Protein AF-A0A2T4DD80-F1 (afdb_monomer_lite)

Foldseek 3Di:
DDPCPPVVVVVVVVVVVVVVVVVCVVVPDPDDPPPPPCPPVVPPPPPPPPPDVDDDDDDDDDDDDDDDDDDDDDDDDDDPPPPPPPPDDD

Radius of gyration: 39.17 Å; chains: 1; bounding box: 101×69×77 Å

Sequence (90 aa):
MMPQKPPFRWALLLLATVVTFVALAIASPEETVELNTLGESAVNTAPAIRIKLAGEPAPKPDAAPKPEPKPEPEPEPEPESVAVNRTDIG

Structure (mmCIF, N/CA/C/O backbone):
data_AF-A0A2T4DD80-F1
#
_entry.id   AF-A0A2T4DD80-F1
#
loop_
_atom_site.group_PDB
_atom_site.id
_atom_site.type_symbol
_atom_site.label_atom_id
_atom_site.label_alt_id
_atom_site.label_comp_id
_atom_site.label_asym_id
_atom_site.label_entity_id
_atom_site.label_seq_id
_atom_site.pdbx_PDB_ins_code
_atom_site.Cartn_x
_atom_site.Cartn_y
_atom_site.Cartn_z
_atom_site.occupancy
_atom_site.B_iso_or_equiv
_atom_site.auth_seq_id
_atom_site.auth_comp_id
_atom_site.auth_asym_id
_atom_site.auth_atom_id
_atom_site.pdbx_PDB_model_num
ATOM 1 N N . MET A 1 1 ? -43.572 13.518 26.846 1.00 48.72 1 MET A N 1
ATOM 2 C CA . MET A 1 1 ? -42.638 12.628 26.121 1.00 48.72 1 MET A CA 1
ATOM 3 C C . MET A 1 1 ? -41.389 13.427 25.796 1.00 48.72 1 MET A C 1
ATOM 5 O O . MET A 1 1 ? -41.465 14.334 24.981 1.00 48.72 1 MET A O 1
ATOM 9 N N . MET A 1 2 ? -40.279 13.181 26.491 1.00 56.62 2 MET A N 1
ATOM 10 C CA . MET A 1 2 ? -39.010 13.859 26.204 1.00 56.62 2 MET A CA 1
ATOM 11 C C . MET A 1 2 ? -38.207 12.991 25.229 1.00 56.62 2 MET A C 1
ATOM 13 O O . MET A 1 2 ? -37.945 11.832 25.554 1.00 56.62 2 MET A O 1
ATOM 17 N N . PRO A 1 3 ? -37.826 13.493 24.042 1.00 67.00 3 PRO A N 1
ATOM 18 C CA . PRO A 1 3 ? -36.984 12.748 23.121 1.00 67.00 3 PRO A CA 1
ATOM 19 C C . PRO A 1 3 ? -35.549 12.737 23.659 1.00 67.00 3 PRO A C 1
ATOM 21 O O . PRO A 1 3 ? -34.747 13.623 23.371 1.00 67.00 3 PRO A O 1
ATOM 24 N N . GLN A 1 4 ? -35.222 11.723 24.456 1.00 63.56 4 GLN A N 1
ATOM 25 C CA . GLN A 1 4 ? -33.846 11.378 24.802 1.00 63.56 4 GLN A CA 1
ATOM 26 C C . GLN A 1 4 ? -33.151 10.875 23.529 1.00 63.56 4 GLN A C 1
ATOM 28 O O . GLN A 1 4 ? -33.150 9.682 23.232 1.00 63.56 4 GLN A O 1
ATOM 33 N N . LYS A 1 5 ? -32.599 11.788 22.718 1.00 66.31 5 LYS A N 1
ATOM 34 C CA . LYS A 1 5 ? -31.597 11.411 21.713 1.00 66.31 5 LYS A CA 1
ATOM 35 C C . LYS A 1 5 ? -30.414 10.852 22.500 1.00 66.31 5 LYS A C 1
ATOM 37 O O . LYS A 1 5 ? -29.822 11.620 23.254 1.00 66.31 5 LYS A O 1
ATOM 42 N N . PRO A 1 6 ? -30.072 9.559 22.371 1.00 67.56 6 PRO A N 1
ATOM 43 C CA . PRO A 1 6 ? -29.008 8.995 23.178 1.00 67.56 6 PRO A CA 1
ATOM 44 C C . PRO A 1 6 ? -27.707 9.706 22.777 1.00 67.56 6 PRO A C 1
ATOM 46 O O . PRO A 1 6 ? -27.281 9.553 21.625 1.00 67.56 6 PRO A O 1
ATOM 49 N N . PRO A 1 7 ? -27.062 10.476 23.678 1.00 72.06 7 PRO A N 1
ATOM 50 C CA . PRO A 1 7 ? -25.781 11.132 23.387 1.00 72.06 7 PRO A CA 1
ATOM 51 C C . PRO A 1 7 ? -24.724 10.105 22.955 1.00 72.06 7 PRO A C 1
ATOM 53 O O . PRO A 1 7 ? -23.794 10.419 22.220 1.00 72.06 7 PRO A O 1
ATOM 56 N N . PHE A 1 8 ? -24.952 8.843 23.321 1.00 77.44 8 PHE A N 1
ATOM 57 C CA . PHE A 1 8 ? -24.209 7.671 22.898 1.00 77.44 8 PHE A CA 1
ATOM 58 C C . PHE A 1 8 ? -24.072 7.519 21.378 1.00 77.44 8 PHE A C 1
ATOM 60 O O . PHE A 1 8 ? -23.007 7.146 20.912 1.00 77.44 8 PHE A O 1
ATOM 67 N N . ARG A 1 9 ? -25.095 7.843 20.573 1.00 82.94 9 ARG A N 1
ATOM 68 C CA . ARG A 1 9 ? -24.984 7.722 19.105 1.00 82.94 9 ARG A CA 1
ATOM 69 C C . ARG A 1 9 ? -23.983 8.714 18.521 1.00 82.94 9 ARG A C 1
ATOM 71 O O . ARG A 1 9 ? -23.194 8.347 17.661 1.00 82.94 9 ARG A O 1
ATOM 78 N N . TRP A 1 10 ? -23.995 9.949 19.011 1.00 87.25 10 TRP A N 1
ATOM 79 C CA . TRP A 1 10 ? -23.034 10.970 18.600 1.00 87.25 10 TRP A CA 1
ATOM 80 C C . TRP A 1 10 ? -21.637 10.672 19.144 1.00 87.25 10 TRP A C 1
ATOM 82 O O . TRP A 1 10 ? -20.668 10.806 18.408 1.00 87.25 10 TRP A O 1
ATOM 92 N N . ALA A 1 11 ? -21.533 10.180 20.381 1.00 89.88 11 ALA A N 1
ATOM 93 C CA . ALA A 1 11 ? -20.264 9.732 20.950 1.00 89.88 11 ALA A CA 1
ATOM 94 C C . ALA A 1 11 ? -19.646 8.571 20.150 1.00 89.88 11 ALA A C 1
ATOM 96 O O . ALA A 1 11 ? -18.458 8.607 19.845 1.00 89.88 11 ALA A O 1
ATOM 97 N N . LEU A 1 12 ? -20.453 7.584 19.744 1.00 90.56 12 LEU A N 1
ATOM 98 C CA . LEU A 1 12 ? -20.010 6.490 18.878 1.00 90.56 12 LEU A CA 1
ATOM 99 C C . LEU A 1 12 ? -19.582 6.984 17.493 1.00 90.56 12 LEU A C 1
ATOM 101 O O . LEU A 1 12 ? -18.591 6.494 16.965 1.00 90.56 12 LEU A O 1
ATOM 105 N N . LEU A 1 13 ? -20.293 7.954 16.908 1.00 92.38 13 LEU A N 1
ATOM 106 C CA . LEU A 1 13 ? -19.907 8.543 15.621 1.00 92.38 13 LEU A CA 1
ATOM 107 C C . LEU A 1 13 ? -18.583 9.307 15.716 1.00 92.38 13 LEU A C 1
ATOM 109 O O . LEU A 1 13 ? -17.732 9.167 14.837 1.00 92.38 13 LEU A O 1
ATOM 113 N N . LEU A 1 14 ? -18.379 10.074 16.789 1.00 94.06 14 LEU A N 1
ATOM 114 C CA . LEU A 1 14 ? -17.109 10.753 17.042 1.00 94.06 14 LEU A CA 1
ATOM 115 C C . LEU A 1 14 ? -15.980 9.738 17.235 1.00 94.06 14 LEU A C 1
ATOM 117 O O . LEU A 1 14 ? -14.935 9.869 16.605 1.00 94.06 14 LEU A O 1
ATOM 121 N N . LEU A 1 15 ? -16.215 8.685 18.020 1.00 94.88 15 LEU A N 1
ATOM 122 C CA . LEU A 1 15 ? -15.253 7.603 18.215 1.00 94.88 15 LEU A CA 1
ATOM 123 C C . LEU A 1 15 ? -14.901 6.914 16.890 1.00 94.88 15 LEU A C 1
ATOM 125 O O . LEU A 1 15 ? -13.724 6.744 16.592 1.00 94.88 15 LEU A O 1
ATOM 129 N N . ALA A 1 16 ? -15.896 6.565 16.072 1.00 95.25 16 ALA A N 1
ATOM 130 C CA . ALA A 1 16 ? -15.678 5.951 14.764 1.00 95.25 16 ALA A CA 1
ATOM 131 C C . ALA A 1 16 ? -14.860 6.862 13.836 1.00 95.25 16 ALA A C 1
ATOM 133 O O . ALA A 1 16 ? -13.949 6.394 13.153 1.00 95.25 16 ALA A O 1
ATOM 134 N N . THR A 1 17 ? -15.139 8.167 13.854 1.00 95.69 17 THR A N 1
ATOM 135 C CA . THR A 1 17 ? -14.387 9.163 13.076 1.00 95.69 17 THR A CA 1
ATOM 136 C C . THR A 1 17 ? -12.926 9.213 13.520 1.00 95.69 17 THR A C 1
ATOM 138 O O . THR A 1 17 ? -12.030 9.148 12.681 1.00 95.69 17 THR A O 1
ATOM 141 N N . VAL A 1 18 ? -12.673 9.249 14.833 1.00 96.69 18 VAL A N 1
ATOM 142 C CA . VAL A 1 18 ? -11.313 9.237 15.395 1.00 96.69 18 VAL A CA 1
ATOM 143 C C . VAL A 1 18 ? -10.577 7.950 15.024 1.00 96.69 18 VAL A C 1
ATOM 145 O O . VAL A 1 18 ? -9.459 8.018 14.523 1.00 96.69 18 VAL A O 1
ATOM 148 N N . VAL A 1 19 ? -11.207 6.784 15.198 1.00 96.38 19 VAL A N 1
ATOM 149 C CA . VAL A 1 19 ? -10.612 5.484 14.837 1.00 96.38 19 VAL A CA 1
ATOM 150 C C . VAL A 1 19 ? -10.255 5.436 13.351 1.00 96.38 19 VAL A C 1
ATOM 152 O O . VAL A 1 19 ? -9.180 4.963 12.996 1.00 96.38 19 VAL A O 1
ATOM 155 N N . THR A 1 20 ? -11.113 5.976 12.485 1.00 95.44 20 THR A N 1
ATOM 156 C CA . THR A 1 20 ? -10.863 6.035 11.037 1.00 95.44 20 THR A CA 1
ATOM 157 C C . THR A 1 20 ? -9.666 6.926 10.710 1.00 95.44 20 THR A C 1
ATOM 159 O O . THR A 1 20 ? -8.816 6.536 9.915 1.00 95.44 20 THR A O 1
ATOM 162 N N . PHE A 1 21 ? -9.556 8.095 11.348 1.00 94.69 21 PHE A N 1
ATOM 163 C CA . PHE A 1 21 ? -8.409 8.990 11.168 1.00 94.69 21 PHE A CA 1
ATOM 164 C C . PHE A 1 21 ? -7.098 8.357 11.638 1.00 94.69 21 PHE A C 1
ATOM 166 O O . PHE A 1 21 ? -6.088 8.463 10.948 1.00 94.69 21 PHE A O 1
ATOM 173 N N . VAL A 1 22 ? -7.114 7.666 12.780 1.00 94.94 22 VAL A N 1
ATOM 174 C CA . VAL A 1 22 ? -5.938 6.947 13.295 1.00 94.94 22 VAL A CA 1
ATOM 175 C C . VAL A 1 22 ? -5.539 5.815 12.350 1.00 94.94 22 VAL A C 1
ATOM 177 O O . VAL A 1 22 ? -4.362 5.670 12.031 1.00 94.94 22 VAL A O 1
ATOM 180 N N . ALA A 1 23 ? -6.508 5.045 11.852 1.00 93.06 23 ALA A N 1
ATOM 181 C CA . ALA A 1 23 ? -6.246 3.995 10.874 1.00 93.06 23 ALA A CA 1
ATOM 182 C C . ALA A 1 23 ? -5.654 4.566 9.580 1.00 93.06 23 ALA A C 1
ATOM 184 O O . ALA A 1 23 ? -4.704 3.998 9.055 1.00 93.06 23 ALA A O 1
ATOM 185 N N . LEU A 1 24 ? -6.161 5.705 9.098 1.00 90.38 24 LEU A N 1
ATOM 186 C CA . LEU A 1 24 ? -5.627 6.368 7.912 1.00 90.38 24 LEU A CA 1
ATOM 187 C C . LEU A 1 24 ? -4.214 6.908 8.145 1.00 90.38 24 LEU A C 1
ATOM 189 O O . LEU A 1 24 ? -3.397 6.820 7.242 1.00 90.38 24 LEU A O 1
ATOM 193 N N . ALA A 1 25 ? -3.902 7.420 9.336 1.00 87.69 25 ALA A N 1
ATOM 194 C CA . ALA A 1 25 ? -2.552 7.873 9.668 1.00 87.69 25 ALA A CA 1
ATOM 195 C C . ALA A 1 25 ? -1.541 6.714 9.673 1.00 87.69 25 ALA A C 1
ATOM 197 O O . ALA A 1 25 ? -0.440 6.871 9.164 1.00 87.69 25 ALA A O 1
ATOM 198 N N . ILE A 1 26 ? -1.927 5.541 10.189 1.00 87.56 26 ILE A N 1
ATOM 199 C CA . ILE A 1 26 ? -1.077 4.336 10.179 1.00 87.56 26 ILE A CA 1
ATOM 200 C C . ILE A 1 26 ? -0.995 3.722 8.772 1.00 87.56 26 ILE A C 1
ATOM 202 O O . ILE A 1 26 ? 0.033 3.174 8.392 1.00 87.56 26 ILE A O 1
ATOM 206 N N . ALA A 1 27 ? -2.084 3.787 8.004 1.00 83.06 27 ALA A N 1
ATOM 207 C CA . ALA A 1 27 ? -2.167 3.218 6.662 1.00 83.06 27 ALA A CA 1
ATOM 208 C C . ALA A 1 27 ? -1.664 4.161 5.558 1.00 83.06 27 ALA A C 1
ATOM 210 O O . ALA A 1 27 ? -1.567 3.732 4.408 1.00 83.06 27 ALA A O 1
ATOM 211 N N . SER A 1 28 ? -1.392 5.432 5.866 1.00 78.75 28 SER A N 1
ATOM 212 C CA . SER A 1 28 ? -0.897 6.385 4.875 1.00 78.75 28 SER A CA 1
ATOM 213 C C . SER A 1 28 ? 0.515 5.973 4.460 1.00 78.75 28 SER A C 1
ATOM 215 O O . SER A 1 28 ? 1.381 5.843 5.323 1.00 78.75 28 SER A O 1
ATOM 217 N N . PRO A 1 29 ? 0.760 5.738 3.161 1.00 73.00 29 PRO A N 1
ATOM 218 C CA . PRO A 1 29 ? 2.092 5.416 2.682 1.00 73.00 29 PRO A CA 1
ATOM 219 C C . PRO A 1 29 ? 3.001 6.639 2.854 1.00 73.00 29 PRO A C 1
ATOM 221 O O . PRO A 1 29 ? 2.692 7.720 2.360 1.00 73.00 29 PRO A O 1
ATOM 224 N N . GLU A 1 30 ? 4.116 6.452 3.560 1.00 68.19 30 GLU A N 1
ATOM 225 C CA . GLU A 1 30 ? 5.152 7.478 3.780 1.00 68.19 30 GLU A CA 1
ATOM 226 C C . GLU A 1 30 ? 5.877 7.856 2.476 1.00 68.19 30 GLU A C 1
ATOM 228 O O . GLU A 1 30 ? 6.443 8.940 2.361 1.00 68.19 30 GLU A O 1
ATOM 233 N N . GLU A 1 31 ? 5.825 6.986 1.466 1.00 66.88 31 GLU A N 1
ATOM 234 C CA . GLU A 1 31 ? 6.381 7.252 0.147 1.00 66.88 31 GLU A CA 1
ATOM 235 C C . GLU A 1 31 ? 5.289 7.737 -0.804 1.00 66.88 31 GLU A C 1
ATOM 237 O O . GLU A 1 31 ? 4.420 6.983 -1.254 1.00 66.88 31 GLU A O 1
ATOM 242 N N . THR A 1 32 ? 5.357 9.018 -1.163 1.00 67.88 32 THR A N 1
ATOM 243 C CA . THR A 1 32 ? 4.747 9.484 -2.403 1.00 67.88 32 THR A CA 1
ATOM 244 C C . THR A 1 32 ? 5.413 8.714 -3.528 1.00 67.88 32 THR A C 1
ATOM 246 O O . THR A 1 32 ? 6.618 8.857 -3.718 1.00 67.88 32 THR A O 1
ATOM 249 N N . VAL A 1 33 ? 4.651 7.887 -4.246 1.00 66.31 33 VAL A N 1
ATOM 250 C CA . VAL A 1 33 ? 5.128 7.228 -5.462 1.00 66.31 33 VAL A CA 1
ATOM 251 C C . VAL A 1 33 ? 5.734 8.315 -6.339 1.00 66.31 33 VAL A C 1
ATOM 253 O O . VAL A 1 33 ? 4.999 9.129 -6.905 1.00 66.31 33 VAL A O 1
ATOM 256 N N . GLU A 1 34 ? 7.066 8.353 -6.420 1.00 63.66 34 GLU A N 1
ATOM 257 C CA . GLU A 1 34 ? 7.752 9.113 -7.446 1.00 63.66 34 GLU A CA 1
ATOM 258 C C . GLU A 1 34 ? 7.339 8.461 -8.756 1.00 63.66 34 GLU A C 1
ATOM 260 O O . GLU A 1 34 ? 7.934 7.495 -9.246 1.00 63.66 34 GLU A O 1
ATOM 265 N N . LEU A 1 35 ? 6.276 9.013 -9.334 1.00 63.62 35 LEU A N 1
ATOM 266 C CA . LEU A 1 35 ? 6.078 9.027 -10.762 1.00 63.62 35 LEU A CA 1
ATOM 267 C C . LEU A 1 35 ? 7.260 9.829 -11.291 1.00 63.62 35 LEU A C 1
ATOM 269 O O . LEU A 1 35 ? 7.128 11.001 -11.639 1.00 63.62 35 LEU A O 1
ATOM 273 N N . ASN A 1 36 ? 8.428 9.172 -11.324 1.00 58.78 36 ASN A N 1
ATOM 274 C CA . ASN A 1 36 ? 9.472 9.453 -12.279 1.00 58.78 36 ASN A CA 1
ATOM 275 C C . ASN A 1 36 ? 8.702 9.798 -13.531 1.00 58.78 36 ASN A C 1
ATOM 277 O O . ASN A 1 36 ? 7.865 9.003 -13.974 1.00 58.78 36 ASN A O 1
ATOM 281 N N . THR A 1 37 ? 8.854 11.033 -13.979 1.00 59.09 37 THR A N 1
ATOM 282 C CA . THR A 1 37 ? 8.174 11.583 -15.133 1.00 59.09 37 THR A CA 1
ATOM 283 C C . THR A 1 37 ? 8.700 10.833 -16.352 1.00 59.09 37 THR A C 1
ATOM 285 O O . THR A 1 37 ? 9.392 11.367 -17.212 1.00 59.09 37 THR A O 1
ATOM 288 N N . LEU A 1 38 ? 8.315 9.562 -16.464 1.00 57.00 38 LEU A N 1
ATOM 289 C CA . LEU A 1 38 ? 8.492 8.644 -17.576 1.00 57.00 38 LEU A CA 1
ATOM 290 C C . LEU A 1 38 ? 7.722 9.154 -18.810 1.00 57.00 38 LEU A C 1
ATOM 292 O O . LEU A 1 38 ? 7.584 8.432 -19.787 1.00 57.00 38 LEU A O 1
ATOM 296 N N . GLY A 1 39 ? 7.206 10.389 -18.762 1.00 56.44 39 GLY A N 1
ATOM 297 C CA . GLY A 1 39 ? 6.746 11.180 -19.894 1.00 56.44 39 GLY A CA 1
ATOM 298 C C . GLY A 1 39 ? 7.642 12.379 -20.250 1.00 56.44 39 GLY A C 1
ATOM 299 O O . GLY A 1 39 ? 7.665 12.735 -21.419 1.00 56.44 39 GLY A O 1
ATOM 300 N N . GLU A 1 40 ? 8.402 12.980 -19.318 1.00 57.34 40 GLU A N 1
ATOM 301 C CA . GLU A 1 40 ? 9.290 14.130 -19.615 1.00 57.34 40 GLU A CA 1
ATOM 302 C C . GLU A 1 40 ? 10.772 13.745 -19.737 1.00 57.34 40 GLU A C 1
ATOM 304 O O . GLU A 1 40 ? 11.444 14.251 -20.631 1.00 57.34 40 GLU A O 1
ATOM 309 N N . SER A 1 41 ? 11.282 12.798 -18.938 1.00 55.78 41 SER A N 1
ATOM 310 C CA . SER A 1 41 ? 12.652 12.260 -19.104 1.00 55.78 41 SER A CA 1
ATOM 311 C C . SER A 1 41 ? 12.733 11.088 -20.088 1.00 55.78 41 SER A C 1
ATOM 313 O O . SER A 1 41 ? 13.819 10.711 -20.518 1.00 55.78 41 SER A O 1
ATOM 315 N N . ALA A 1 42 ? 11.586 10.516 -20.471 1.00 54.41 42 ALA A N 1
ATOM 316 C CA . ALA A 1 42 ? 11.493 9.541 -21.559 1.00 54.41 42 ALA A CA 1
ATOM 317 C C . ALA A 1 42 ? 11.147 10.195 -22.907 1.00 54.41 42 ALA A C 1
ATOM 319 O O . ALA A 1 42 ? 10.865 9.487 -23.879 1.00 54.41 42 ALA A O 1
ATOM 320 N N . VAL A 1 43 ? 11.207 11.532 -23.012 1.00 49.44 43 VAL A N 1
ATOM 321 C CA . VAL A 1 43 ? 11.429 12.146 -24.321 1.00 49.44 43 VAL A CA 1
ATOM 322 C C . VAL A 1 43 ? 12.859 11.811 -24.677 1.00 49.44 43 VAL A C 1
ATOM 324 O O . VAL A 1 43 ? 13.811 12.471 -24.285 1.00 49.44 43 VAL A O 1
ATOM 327 N N . ASN A 1 44 ? 12.974 10.685 -25.358 1.00 52.41 44 ASN A N 1
ATOM 328 C CA . ASN A 1 44 ? 14.154 10.196 -26.009 1.00 52.41 44 ASN A CA 1
ATOM 329 C C . ASN A 1 44 ? 14.866 11.373 -26.703 1.00 52.41 44 ASN A C 1
ATOM 331 O O . ASN A 1 44 ? 14.518 11.739 -27.823 1.00 52.41 44 ASN A O 1
ATOM 335 N N . THR A 1 45 ? 15.875 11.955 -26.046 1.00 56.25 45 THR A N 1
ATOM 336 C CA . THR A 1 45 ? 16.857 12.861 -26.658 1.00 56.25 45 THR A CA 1
ATOM 337 C C . THR A 1 45 ? 17.753 12.081 -27.627 1.00 56.25 45 THR A C 1
ATOM 339 O O . THR A 1 45 ? 18.875 12.4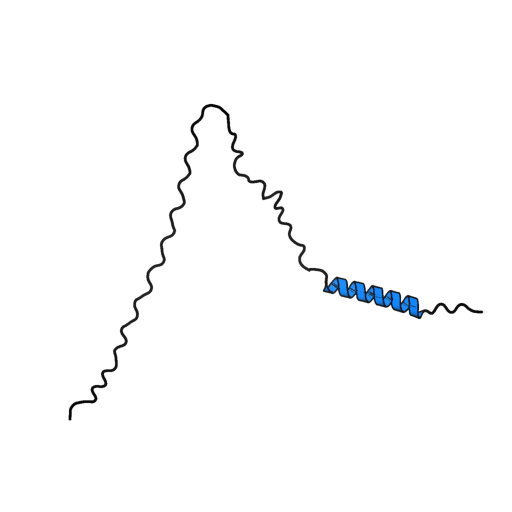91 -27.914 1.00 56.25 45 THR A O 1
ATOM 342 N N . ALA A 1 46 ? 17.300 10.940 -28.167 1.00 61.81 46 ALA A N 1
ATOM 343 C CA . ALA A 1 46 ? 17.813 10.495 -29.441 1.00 61.81 46 ALA A CA 1
ATOM 344 C C . ALA A 1 46 ? 17.618 11.658 -30.412 1.00 61.81 46 ALA A C 1
ATOM 346 O O . ALA A 1 46 ? 16.518 12.218 -30.509 1.00 61.81 46 ALA A O 1
ATOM 347 N N . PRO A 1 47 ? 18.678 12.047 -31.128 1.00 60.34 47 PRO A N 1
ATOM 348 C CA . PRO A 1 47 ? 18.555 13.044 -32.169 1.00 60.34 47 PRO A CA 1
ATOM 349 C C . PRO A 1 47 ? 17.424 12.597 -33.093 1.00 60.34 47 PRO A C 1
ATOM 351 O O . PRO A 1 47 ? 17.454 11.479 -33.606 1.00 60.34 47 PRO A O 1
ATOM 354 N N . ALA A 1 48 ? 16.402 13.441 -33.256 1.00 66.31 48 ALA A N 1
ATOM 355 C CA . ALA A 1 48 ? 15.280 13.156 -34.137 1.00 66.31 48 ALA A CA 1
ATOM 356 C C . ALA A 1 48 ? 15.838 12.721 -35.499 1.00 66.31 48 ALA A C 1
ATOM 358 O O . ALA A 1 48 ? 16.440 13.534 -36.208 1.00 66.31 48 ALA A O 1
ATOM 359 N N . ILE A 1 49 ? 15.700 11.435 -35.840 1.00 63.44 49 ILE A N 1
ATOM 360 C CA . ILE A 1 49 ? 16.200 10.900 -37.105 1.00 63.44 49 ILE A CA 1
ATOM 361 C C . ILE A 1 49 ? 15.332 11.512 -38.204 1.00 63.44 49 ILE A C 1
ATOM 363 O O . ILE A 1 49 ? 14.211 11.080 -38.466 1.00 63.44 49 ILE A O 1
ATOM 367 N N . ARG A 1 50 ? 15.834 12.583 -38.824 1.00 58.56 50 ARG A N 1
ATOM 368 C CA . ARG A 1 50 ? 15.191 13.252 -39.957 1.00 58.56 50 ARG A CA 1
ATOM 369 C C . ARG A 1 50 ? 15.440 12.403 -41.196 1.00 58.56 50 ARG A C 1
ATOM 371 O O . ARG A 1 50 ? 16.444 12.581 -41.879 1.00 58.56 50 ARG A O 1
ATOM 378 N N . ILE A 1 51 ? 14.539 11.467 -41.480 1.00 64.38 51 ILE A N 1
ATOM 379 C CA . ILE A 1 51 ? 14.593 10.666 -42.706 1.00 64.38 51 ILE A CA 1
ATOM 380 C C . ILE A 1 51 ? 14.236 11.593 -43.878 1.00 64.38 51 ILE A C 1
ATOM 382 O O . ILE A 1 51 ? 13.066 11.812 -44.187 1.00 64.38 51 ILE A O 1
ATOM 386 N N . LYS A 1 52 ? 15.246 12.199 -44.511 1.00 58.12 52 LYS A N 1
ATOM 387 C CA . LYS A 1 52 ? 15.074 12.879 -45.798 1.00 58.12 52 LYS A CA 1
ATOM 388 C C . LYS A 1 52 ? 14.959 11.804 -46.879 1.00 58.12 52 LYS A C 1
ATOM 390 O O . 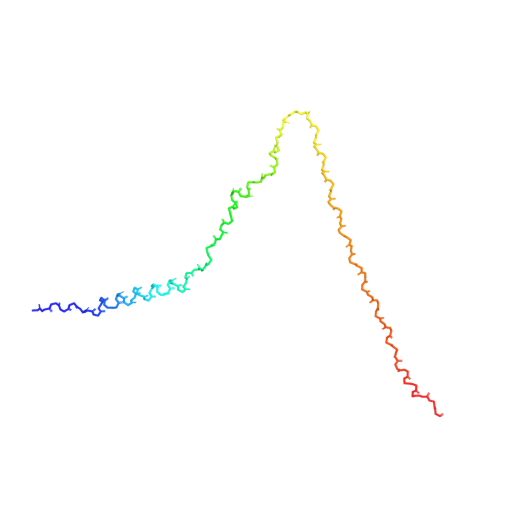LYS A 1 52 ? 15.888 11.032 -47.084 1.00 58.12 52 LYS A O 1
ATOM 395 N N . LEU A 1 53 ? 13.820 11.769 -47.571 1.00 62.41 53 LEU A N 1
ATOM 396 C CA . LEU A 1 53 ? 13.438 10.774 -48.588 1.00 62.41 53 LEU A CA 1
ATOM 397 C C . LEU A 1 53 ? 14.286 10.803 -49.883 1.00 62.41 53 LEU A C 1
ATOM 399 O O . LEU A 1 53 ? 13.919 10.196 -50.880 1.00 62.41 53 LEU A O 1
ATOM 403 N N . ALA A 1 54 ? 15.439 11.467 -49.901 1.00 61.50 54 ALA A N 1
ATOM 404 C CA . ALA A 1 54 ? 16.369 11.377 -51.017 1.00 61.50 54 ALA A CA 1
ATOM 405 C C . ALA A 1 54 ? 17.787 11.762 -50.573 1.00 61.50 54 ALA A C 1
ATOM 407 O O . ALA A 1 54 ? 18.032 12.911 -50.217 1.00 61.50 54 ALA A O 1
ATOM 408 N N . GLY A 1 55 ? 18.716 10.805 -50.665 1.00 57.34 55 GLY A N 1
ATOM 409 C CA . GLY A 1 55 ? 20.053 11.098 -51.184 1.00 57.34 55 GLY A CA 1
ATOM 410 C C . GLY A 1 55 ? 21.206 11.399 -50.224 1.00 57.34 55 GLY A C 1
ATOM 411 O O . GLY A 1 55 ? 22.0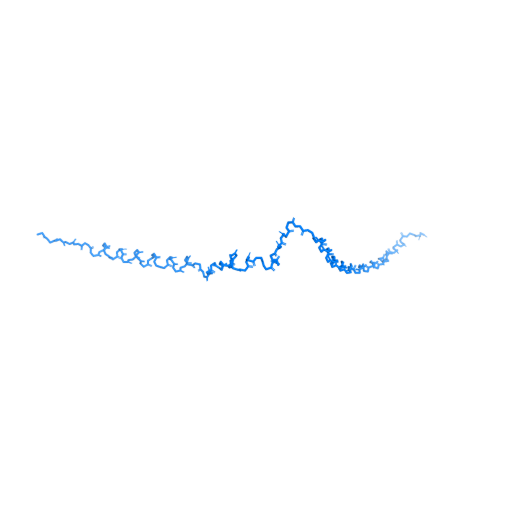88 12.137 -50.641 1.00 57.34 55 GLY A O 1
ATOM 412 N N . GLU A 1 56 ? 21.291 10.825 -49.019 1.00 61.34 56 GLU A N 1
ATOM 413 C CA . GLU A 1 56 ? 22.556 10.878 -48.257 1.00 61.34 56 GLU A CA 1
ATOM 414 C C . GLU A 1 56 ? 22.891 9.525 -47.593 1.00 61.34 56 GLU A C 1
ATOM 416 O O . GLU A 1 56 ? 21.969 8.822 -47.165 1.00 61.34 56 GLU A O 1
ATOM 421 N N . PRO A 1 57 ? 24.172 9.094 -47.552 1.00 62.53 57 PRO A N 1
ATOM 422 C CA . PRO A 1 57 ? 24.544 7.778 -47.039 1.00 62.53 57 PRO A CA 1
ATOM 423 C C . PRO A 1 57 ? 24.368 7.716 -45.518 1.00 62.53 57 PRO A C 1
ATOM 425 O O . PRO A 1 57 ? 24.719 8.657 -44.809 1.00 62.53 57 PRO A O 1
ATOM 428 N N . ALA A 1 58 ? 23.861 6.587 -45.015 1.00 64.44 58 ALA A N 1
ATOM 429 C CA . ALA A 1 58 ? 23.645 6.366 -43.587 1.00 64.44 58 ALA A CA 1
ATOM 430 C C . ALA A 1 58 ? 24.941 6.559 -42.765 1.00 64.44 58 ALA A C 1
ATOM 432 O O . ALA A 1 58 ? 26.009 6.104 -43.195 1.00 64.44 58 ALA A O 1
ATOM 433 N N . PRO A 1 59 ? 24.874 7.196 -41.579 1.00 65.38 59 PRO A N 1
ATOM 434 C CA . PRO A 1 59 ? 26.029 7.315 -40.697 1.00 65.38 59 PRO A CA 1
ATOM 435 C C . PRO A 1 59 ? 26.461 5.925 -40.211 1.00 65.38 59 PRO A C 1
ATOM 437 O O . PRO A 1 59 ? 25.632 5.084 -39.859 1.00 65.38 59 PRO A O 1
ATOM 440 N N . LYS A 1 60 ? 27.774 5.669 -40.226 1.00 64.25 60 LYS A N 1
ATOM 441 C CA . LYS A 1 60 ? 28.350 4.399 -39.762 1.00 64.25 60 LYS A CA 1
ATOM 442 C C . LYS A 1 60 ? 28.132 4.261 -38.248 1.00 64.25 60 LYS A C 1
ATOM 444 O O . LYS A 1 60 ? 28.353 5.244 -37.545 1.00 64.25 60 LYS A O 1
ATOM 449 N N . PRO A 1 61 ? 27.738 3.075 -37.749 1.00 69.31 61 PRO A N 1
ATOM 450 C CA . PRO A 1 61 ? 27.619 2.829 -36.317 1.00 69.31 61 PRO A CA 1
ATOM 451 C C . PRO A 1 61 ? 28.948 3.100 -35.611 1.00 69.31 61 PRO A C 1
ATOM 453 O O . PRO A 1 61 ? 29.991 2.610 -36.051 1.00 69.31 61 PRO A O 1
ATOM 456 N N . ASP A 1 62 ? 28.892 3.881 -34.534 1.00 61.91 62 ASP A N 1
ATOM 457 C CA . ASP A 1 62 ? 30.029 4.097 -33.647 1.00 61.91 62 ASP A CA 1
ATOM 458 C C . ASP A 1 62 ? 30.439 2.757 -33.021 1.00 61.91 62 ASP A C 1
ATOM 460 O O . ASP A 1 62 ? 29.593 1.911 -32.707 1.00 61.91 62 ASP A O 1
ATOM 464 N N . ALA A 1 63 ? 31.745 2.520 -32.936 1.00 66.56 63 ALA A N 1
ATOM 465 C CA . ALA A 1 63 ? 32.279 1.221 -32.560 1.00 66.56 63 ALA A CA 1
ATOM 466 C C . ALA A 1 63 ? 31.852 0.867 -31.128 1.00 66.56 63 ALA A C 1
ATOM 468 O O . ALA A 1 63 ? 32.006 1.668 -30.208 1.00 66.56 63 ALA A O 1
ATOM 469 N N . ALA A 1 64 ? 31.332 -0.350 -30.944 1.00 68.00 64 ALA A N 1
ATOM 470 C CA . ALA A 1 64 ? 30.940 -0.849 -29.632 1.00 68.00 64 ALA A CA 1
ATOM 471 C C . ALA A 1 64 ? 32.108 -0.730 -28.628 1.00 68.00 64 ALA A C 1
ATOM 473 O O . ALA A 1 64 ? 33.262 -0.980 -29.003 1.00 68.00 64 ALA A O 1
ATOM 474 N N . PRO A 1 65 ? 31.835 -0.361 -27.362 1.00 69.44 65 PRO A N 1
ATOM 475 C CA . PRO A 1 65 ? 32.870 -0.243 -26.344 1.00 69.44 65 PRO A CA 1
ATOM 476 C C . PRO A 1 65 ? 33.609 -1.576 -26.182 1.00 69.44 65 PRO A C 1
ATOM 478 O O . PRO A 1 65 ? 33.003 -2.651 -26.204 1.00 69.44 65 PRO A O 1
ATOM 481 N N . LYS A 1 66 ? 34.941 -1.507 -26.062 1.00 70.81 66 LYS A N 1
ATOM 482 C CA . LYS A 1 66 ? 35.778 -2.699 -25.882 1.00 70.81 66 LYS A CA 1
ATOM 483 C C . LYS A 1 66 ? 35.362 -3.436 -24.602 1.00 70.81 66 LYS A C 1
ATOM 485 O O . LYS A 1 66 ? 35.156 -2.774 -23.587 1.00 70.81 66 LYS A O 1
ATOM 490 N N . PRO A 1 67 ? 35.273 -4.777 -24.638 1.00 76.00 67 PRO A N 1
ATOM 491 C CA . PRO A 1 67 ? 34.950 -5.563 -23.457 1.00 76.00 67 PRO A CA 1
ATOM 492 C C . PRO A 1 67 ? 36.001 -5.345 -22.366 1.00 76.00 67 PRO A C 1
ATOM 494 O O . PRO A 1 67 ? 37.200 -5.283 -22.654 1.00 76.00 67 PRO A O 1
ATOM 497 N N . GLU A 1 68 ? 35.531 -5.219 -21.126 1.00 76.12 68 GLU A N 1
ATOM 498 C CA . GLU A 1 68 ? 36.388 -5.095 -19.951 1.00 76.12 68 GLU A CA 1
ATOM 499 C C . GLU A 1 68 ? 37.309 -6.320 -19.809 1.00 76.12 68 GLU A C 1
ATOM 501 O O . GLU A 1 68 ? 36.937 -7.436 -20.200 1.00 76.12 68 GLU A O 1
ATOM 506 N N . PRO A 1 69 ? 38.534 -6.128 -19.287 1.00 77.88 69 PRO A N 1
ATOM 507 C CA . PRO A 1 69 ? 39.473 -7.220 -19.081 1.00 77.88 69 PRO A CA 1
ATOM 508 C C . PRO A 1 69 ? 38.883 -8.257 -18.120 1.00 77.88 69 PRO A C 1
ATOM 510 O O . PRO A 1 69 ? 38.328 -7.919 -17.076 1.00 77.88 69 PRO A O 1
ATOM 513 N N . LYS A 1 70 ? 38.997 -9.539 -18.490 1.00 78.25 70 LYS A N 1
ATOM 514 C CA . LYS A 1 70 ? 38.563 -10.643 -17.630 1.00 78.25 70 LYS A CA 1
ATOM 515 C C . LYS A 1 70 ? 39.383 -10.657 -16.331 1.00 78.25 70 LYS A C 1
ATOM 517 O O . LYS A 1 70 ? 40.579 -10.369 -16.394 1.00 78.25 70 LYS A O 1
ATOM 522 N N . PRO A 1 71 ? 38.762 -11.022 -15.196 1.00 78.94 71 PRO A N 1
ATOM 523 C CA . PRO A 1 71 ? 39.464 -11.168 -13.927 1.00 78.94 71 PRO A CA 1
ATOM 524 C C . PRO A 1 71 ? 40.604 -12.186 -14.048 1.00 78.94 71 PRO A C 1
ATOM 526 O O . PRO A 1 71 ? 40.478 -13.184 -14.764 1.00 78.94 7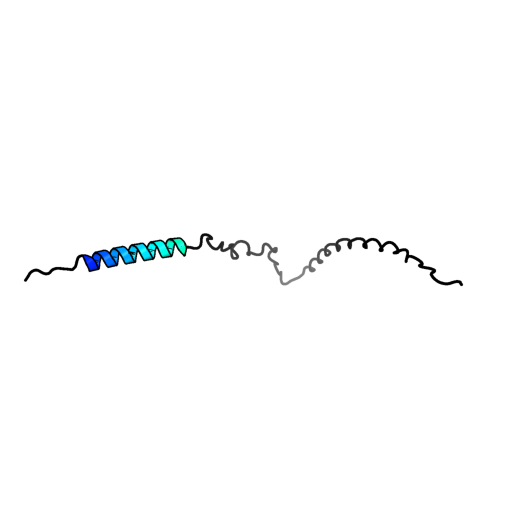1 PRO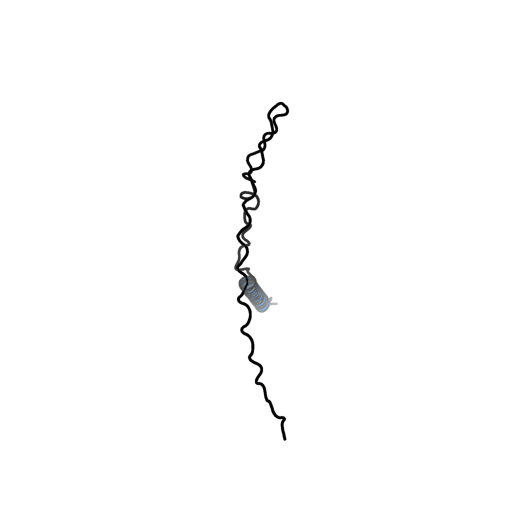 A O 1
ATOM 529 N N . GLU A 1 72 ? 41.718 -11.900 -13.372 1.00 78.31 72 GLU A N 1
ATOM 530 C CA . GLU A 1 72 ? 42.859 -12.811 -13.309 1.00 78.31 72 GLU A CA 1
ATOM 531 C C . GLU A 1 72 ? 42.452 -14.141 -12.652 1.00 78.31 72 GLU A C 1
ATOM 533 O O . GLU A 1 72 ? 41.601 -14.152 -11.757 1.00 78.31 72 GLU A O 1
ATOM 538 N N . PRO A 1 73 ? 43.017 -15.269 -13.115 1.00 79.00 73 PRO A N 1
ATOM 539 C CA . PRO A 1 73 ? 42.739 -16.576 -12.538 1.00 79.00 73 PRO A CA 1
ATOM 540 C C . PRO A 1 73 ? 43.170 -16.620 -11.068 1.00 79.00 73 PRO A C 1
ATOM 542 O O . PRO A 1 73 ? 44.249 -16.144 -10.715 1.00 79.00 73 PRO A O 1
ATOM 545 N N . GLU A 1 74 ? 42.320 -17.204 -10.221 1.00 77.38 74 GLU A N 1
ATOM 546 C CA . GLU A 1 74 ? 42.653 -17.448 -8.818 1.00 77.38 74 GLU A CA 1
ATOM 547 C C . GLU A 1 74 ? 43.896 -18.347 -8.693 1.00 77.38 74 GLU A C 1
ATOM 549 O O . GLU A 1 74 ? 44.120 -19.218 -9.542 1.00 77.38 74 GLU A O 1
ATOM 554 N N . PRO A 1 75 ? 44.713 -18.137 -7.646 1.00 78.00 75 PRO A N 1
ATOM 555 C CA . PRO A 1 75 ? 45.914 -18.928 -7.409 1.00 78.00 75 PRO A CA 1
ATOM 556 C C . PRO A 1 75 ? 45.571 -20.410 -7.211 1.00 78.00 75 PRO A C 1
ATOM 558 O O . PRO A 1 75 ? 44.622 -20.751 -6.504 1.00 78.00 75 PRO A O 1
ATOM 561 N N . GLU A 1 76 ? 46.360 -21.292 -7.833 1.00 75.06 76 GLU A N 1
ATOM 562 C CA . GLU A 1 76 ? 46.229 -22.736 -7.635 1.00 75.06 76 GLU A CA 1
ATOM 563 C C . GLU A 1 76 ? 46.438 -23.105 -6.155 1.00 75.06 76 GLU A C 1
ATOM 565 O O . GLU A 1 76 ? 47.300 -22.523 -5.487 1.00 75.06 76 GLU A O 1
ATOM 570 N N . PRO A 1 77 ? 45.664 -24.071 -5.631 1.00 75.81 77 PRO A N 1
ATOM 571 C CA . PRO A 1 77 ? 45.802 -24.521 -4.255 1.00 75.81 77 PRO A CA 1
ATOM 572 C C . PRO A 1 77 ? 47.185 -25.138 -4.025 1.00 75.81 77 PRO A C 1
ATOM 574 O O . PRO A 1 77 ? 47.664 -25.946 -4.825 1.00 75.81 77 PRO A O 1
ATOM 577 N N . GLU A 1 78 ? 47.818 -24.772 -2.908 1.00 71.19 78 GLU A N 1
ATOM 578 C CA . GLU A 1 78 ? 49.070 -25.392 -2.480 1.00 71.19 78 GLU A CA 1
ATOM 579 C C . GLU A 1 78 ? 48.874 -26.907 -2.294 1.00 71.19 78 GLU A C 1
ATOM 581 O O . GLU A 1 78 ? 47.835 -27.345 -1.790 1.00 71.19 78 GLU A O 1
ATOM 586 N N . PRO A 1 79 ? 49.855 -27.734 -2.693 1.00 72.62 79 PRO A N 1
ATOM 587 C CA . PRO A 1 79 ? 49.753 -29.172 -2.530 1.00 72.62 79 PRO A CA 1
ATOM 588 C C . PRO A 1 79 ? 49.690 -29.523 -1.042 1.00 72.62 79 PRO A C 1
ATOM 590 O O . PRO A 1 79 ? 50.651 -29.309 -0.300 1.00 72.62 79 PRO A O 1
ATOM 593 N N . GLU A 1 80 ? 48.580 -30.128 -0.616 1.00 65.31 80 GLU A N 1
ATOM 594 C CA . GLU A 1 80 ? 48.519 -30.827 0.661 1.00 65.31 80 GLU A CA 1
ATOM 595 C C . GLU A 1 80 ? 49.551 -31.957 0.619 1.00 65.31 80 GLU A C 1
ATOM 597 O O . GLU A 1 80 ? 49.366 -32.988 -0.035 1.00 65.31 80 GLU A O 1
ATOM 602 N N . SER A 1 81 ? 50.687 -31.748 1.289 1.00 68.25 81 SER A N 1
ATOM 603 C CA . SER A 1 81 ? 51.659 -32.800 1.544 1.00 68.25 81 SER A CA 1
ATOM 604 C C . SER A 1 81 ? 50.971 -33.858 2.396 1.00 68.25 81 SER A C 1
ATOM 606 O O . SER A 1 81 ? 50.901 -33.744 3.621 1.00 68.25 81 SER A O 1
ATOM 608 N N . VAL A 1 82 ? 50.423 -34.869 1.724 1.00 61.84 82 VAL A N 1
ATOM 609 C CA . VAL A 1 82 ? 49.875 -36.072 2.335 1.00 61.84 82 VAL A CA 1
ATOM 610 C C . VAL A 1 82 ? 50.923 -36.580 3.312 1.00 61.84 82 VAL A C 1
ATOM 612 O O . VAL A 1 82 ? 52.030 -36.950 2.917 1.00 61.84 82 VAL A O 1
ATOM 615 N N . ALA A 1 83 ? 50.583 -36.548 4.599 1.00 61.72 83 ALA A N 1
ATOM 616 C CA . ALA A 1 83 ? 51.347 -37.202 5.639 1.00 61.72 83 ALA A CA 1
ATOM 617 C C . ALA A 1 83 ? 51.526 -38.668 5.225 1.00 61.72 83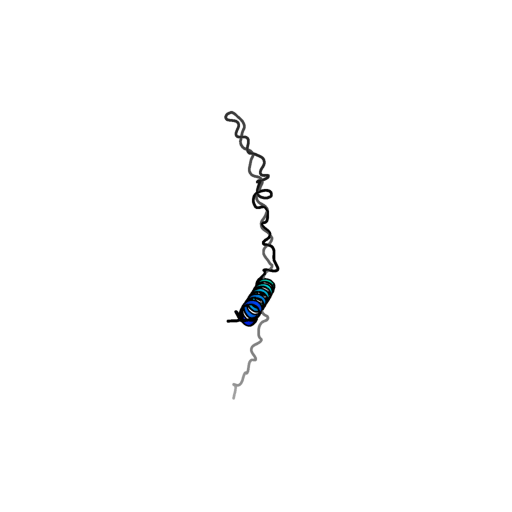 ALA A C 1
ATOM 619 O O . ALA A 1 83 ? 50.602 -39.478 5.323 1.00 61.72 83 ALA A O 1
ATOM 620 N N . VAL A 1 84 ? 52.717 -38.994 4.718 1.00 61.16 84 VAL A N 1
ATOM 621 C CA . VAL A 1 84 ? 53.170 -40.362 4.489 1.00 61.16 84 VAL A CA 1
ATOM 622 C C . VAL A 1 84 ? 53.297 -41.001 5.868 1.00 61.16 84 VAL A C 1
ATOM 624 O O . VAL A 1 84 ? 54.361 -41.024 6.482 1.00 61.16 84 VAL A O 1
ATOM 627 N N . ASN A 1 85 ? 52.181 -41.518 6.379 1.00 59.22 85 ASN A N 1
ATOM 628 C CA . ASN A 1 85 ? 52.200 -42.564 7.386 1.00 59.22 85 ASN A CA 1
ATOM 629 C C . ASN A 1 85 ? 52.733 -43.820 6.701 1.00 59.22 85 ASN A C 1
ATOM 631 O O . ASN A 1 85 ? 51.981 -44.661 6.215 1.00 59.22 85 ASN A O 1
ATOM 635 N N . ARG A 1 86 ? 54.062 -43.936 6.639 1.00 58.22 86 ARG A N 1
ATOM 636 C CA . ARG A 1 86 ? 54.732 -45.200 6.337 1.00 58.22 86 ARG A CA 1
ATOM 637 C C . ARG A 1 86 ? 54.752 -46.045 7.606 1.00 58.22 86 ARG A C 1
ATOM 639 O O . ARG A 1 86 ? 55.795 -46.272 8.208 1.00 58.22 86 ARG A O 1
ATOM 646 N N . THR A 1 87 ? 53.571 -46.480 8.022 1.00 58.66 87 THR A N 1
ATOM 647 C CA . THR A 1 87 ? 53.408 -47.626 8.912 1.00 58.66 87 THR A CA 1
ATOM 648 C C . THR A 1 87 ? 53.412 -48.870 8.034 1.00 58.66 87 THR A C 1
ATOM 650 O O . THR A 1 87 ? 52.347 -49.369 7.715 1.00 58.66 87 THR A O 1
ATOM 653 N N . ASP A 1 88 ? 54.585 -49.301 7.564 1.00 61.75 88 ASP A N 1
ATOM 654 C CA . ASP A 1 88 ? 54.841 -50.696 7.170 1.00 61.75 88 ASP A CA 1
ATOM 655 C C . ASP A 1 88 ? 56.318 -50.865 6.787 1.00 61.75 88 ASP A C 1
ATOM 657 O O . ASP A 1 88 ? 56.751 -50.386 5.735 1.00 61.75 88 ASP A O 1
ATOM 661 N N . ILE A 1 89 ? 57.098 -51.476 7.679 1.00 53.41 89 ILE A N 1
ATOM 662 C CA . ILE A 1 89 ? 58.112 -52.494 7.361 1.00 53.41 89 ILE A CA 1
ATOM 663 C C . ILE A 1 89 ? 58.528 -53.144 8.686 1.00 53.41 89 ILE A C 1
ATOM 665 O O . ILE A 1 89 ? 58.913 -52.441 9.621 1.00 53.41 89 ILE A O 1
ATOM 669 N N . GLY A 1 90 ? 58.317 -54.461 8.761 1.00 51.47 90 GLY A N 1
ATOM 670 C CA . GLY A 1 90 ? 58.462 -55.295 9.958 1.00 51.47 90 GLY A CA 1
ATOM 671 C C . GLY A 1 90 ? 59.871 -55.762 10.284 1.00 51.47 90 GLY A C 1
ATOM 672 O O . GLY A 1 90 ? 60.847 -55.226 9.715 1.00 51.47 90 GLY A O 1
#

Secondary structure (DSSP, 8-state):
------HHHHHHHHHHHHHHHHHHHHHS-SS------TTTTTS--S------SS--PPPPPPPPPPPPPPPPPPPPPPP-----------

pLDDT: mean 70.68, std 13.07, range [48.72, 96.69]